Protein AF-A0A6I7QXC6-F1 (afdb_monomer_lite)

pLDDT: mean 72.58, std 15.34, range [34.06, 90.81]

Sequence (135 aa):
MEKVAKRYGVSGVALAKTCRELKVPLPGRGYWARHKVGKAAKRPPLPPMKDPPRIFRQGETEKKSNQTEPPEEPQRLRPEVFREANRLVEDEKLPEKRITVPAIMDSYHPITPRRWSFALARLNRPAPGAGTRPE

Foldseek 3Di:
DVVVCVVVVHDPVVVVVVCVLQQNDDDDPCQVVCVVVVNHDDRDDRDDDPDRDDDDDPPCPPPPPPPPDPPPPPPPPPVVVCPVVVVVVVVCPPPVNDDDDDPDDPDDDPPDPPVVVCVVVVVPDDDPDDDDDDD

Radius of gyration: 32.92 Å; chains: 1; bounding box: 76×42×76 Å

Secondary structure (DSSP, 8-state):
-HHHHHHTTS-HHHHHHHHHHTTPPPPPTTHHHHHHTT-PPPPPPPPP-SS---------------------------GGGGHHHHHHHHHHTSGGG-----SS-S---TTS-TTSTTTGGGTTPPPS--PPPP-

Structure (mmCIF, N/CA/C/O backbone):
data_AF-A0A6I7QXC6-F1
#
_entry.id   AF-A0A6I7QXC6-F1
#
loop_
_atom_site.group_PDB
_atom_site.id
_atom_site.type_symbol
_atom_site.label_atom_id
_atom_site.label_alt_id
_atom_site.label_comp_id
_atom_site.label_asym_id
_atom_site.label_entity_id
_atom_site.label_seq_id
_atom_site.pdbx_PDB_ins_code
_atom_site.Cartn_x
_atom_site.Cartn_y
_atom_site.Cartn_z
_atom_site.occupancy
_atom_site.B_iso_or_equiv
_atom_site.auth_seq_id
_atom_site.auth_comp_id
_atom_site.auth_asym_id
_atom_site.auth_atom_id
_atom_site.pdbx_PDB_model_num
ATOM 1 N N . MET A 1 1 ? -8.351 -4.606 13.289 1.00 76.62 1 MET A N 1
ATOM 2 C CA . MET A 1 1 ? -7.794 -3.819 12.171 1.00 76.62 1 MET A CA 1
ATOM 3 C C . MET A 1 1 ? -8.627 -3.925 10.899 1.00 76.62 1 MET A C 1
ATOM 5 O O . MET A 1 1 ? -8.506 -3.049 10.058 1.00 76.62 1 MET A O 1
ATOM 9 N N . GLU A 1 2 ? -9.556 -4.880 10.811 1.00 81.94 2 GLU A N 1
ATOM 10 C CA . GLU A 1 2 ? -10.417 -5.109 9.642 1.00 81.94 2 GLU A CA 1
ATOM 11 C C . GLU A 1 2 ? -11.123 -3.886 9.056 1.00 81.94 2 GLU A C 1
ATOM 13 O O . GLU A 1 2 ? -11.083 -3.664 7.852 1.00 81.94 2 GLU A O 1
ATOM 18 N N . LYS A 1 3 ? -11.748 -3.052 9.898 1.00 84.12 3 LYS A N 1
ATOM 19 C CA . LYS A 1 3 ? -12.522 -1.900 9.410 1.00 84.12 3 LYS A CA 1
ATOM 20 C C . LYS A 1 3 ? -11.652 -0.880 8.667 1.00 84.12 3 LYS A C 1
ATOM 22 O O . LYS A 1 3 ? -12.111 -0.278 7.704 1.00 84.12 3 LYS A O 1
ATOM 27 N N . VAL A 1 4 ? -10.417 -0.687 9.128 1.00 87.75 4 VAL A N 1
ATOM 28 C CA . VAL A 1 4 ? -9.458 0.244 8.519 1.00 87.75 4 VAL A CA 1
ATOM 29 C C . VAL A 1 4 ? -8.780 -0.411 7.324 1.00 87.75 4 VAL A C 1
ATOM 31 O O . VAL A 1 4 ? -8.677 0.212 6.278 1.00 87.75 4 VAL A O 1
ATOM 34 N N . ALA A 1 5 ? -8.417 -1.688 7.440 1.00 88.75 5 ALA A N 1
ATOM 35 C CA . ALA A 1 5 ? -7.784 -2.453 6.373 1.00 88.75 5 ALA A CA 1
ATOM 36 C C . ALA A 1 5 ? -8.626 -2.481 5.083 1.00 88.75 5 ALA A C 1
ATOM 38 O O . ALA A 1 5 ? -8.092 -2.231 4.005 1.00 88.75 5 ALA A O 1
ATOM 39 N N . LYS A 1 6 ? -9.958 -2.622 5.203 1.00 87.75 6 LYS A N 1
ATOM 40 C CA . LYS A 1 6 ? -10.897 -2.536 4.068 1.00 87.75 6 LYS A CA 1
ATOM 41 C C . LYS A 1 6 ? -10.807 -1.220 3.290 1.00 87.75 6 LYS A C 1
ATOM 43 O O . LYS A 1 6 ? -10.915 -1.244 2.073 1.00 87.75 6 LYS A O 1
ATOM 48 N N . ARG A 1 7 ? -10.588 -0.086 3.966 1.00 88.31 7 ARG A N 1
ATOM 49 C CA . ARG A 1 7 ? -10.456 1.226 3.301 1.00 88.31 7 ARG A CA 1
ATOM 50 C C . ARG A 1 7 ? -9.178 1.339 2.477 1.00 88.31 7 ARG A C 1
ATOM 52 O O . ARG A 1 7 ? -9.150 2.079 1.508 1.00 88.31 7 ARG A O 1
ATOM 59 N N . TYR A 1 8 ? -8.142 0.611 2.878 1.00 84.88 8 TYR A N 1
ATOM 60 C CA . TYR A 1 8 ? -6.844 0.600 2.213 1.00 84.88 8 TYR A CA 1
ATOM 61 C C . TYR A 1 8 ? -6.684 -0.575 1.235 1.00 84.88 8 TYR A C 1
ATOM 63 O O . TYR A 1 8 ? -5.613 -0.735 0.666 1.00 84.88 8 TYR A O 1
ATOM 71 N N . GLY A 1 9 ? -7.704 -1.426 1.054 1.00 86.75 9 GLY A N 1
ATOM 72 C CA . GLY A 1 9 ? -7.629 -2.585 0.152 1.00 86.75 9 GLY A CA 1
ATOM 73 C C . GLY A 1 9 ? -6.589 -3.647 0.550 1.00 86.75 9 GLY A C 1
ATOM 74 O O . GLY A 1 9 ? -6.229 -4.497 -0.270 1.00 86.75 9 GLY A O 1
ATOM 75 N N . VAL A 1 10 ? -6.111 -3.608 1.798 1.00 88.12 10 VAL A N 1
ATOM 76 C CA . VAL A 1 10 ? -5.103 -4.523 2.358 1.00 88.12 10 VAL A CA 1
ATOM 77 C C . VAL A 1 10 ? -5.721 -5.430 3.417 1.00 88.12 10 VAL A C 1
ATOM 79 O O . VAL A 1 10 ? -6.777 -5.134 3.976 1.00 88.12 10 VAL A O 1
ATOM 82 N N . SER A 1 11 ? -5.052 -6.538 3.735 1.00 89.56 11 SER A N 1
ATOM 83 C CA . SER A 1 11 ? -5.481 -7.409 4.831 1.00 89.56 11 SER A CA 1
ATOM 84 C C . SER A 1 11 ? -5.213 -6.766 6.198 1.00 89.56 11 SER A C 1
ATOM 86 O O . SER A 1 11 ? -4.277 -5.978 6.373 1.00 89.56 11 SER A O 1
ATOM 88 N N . GLY A 1 12 ? -6.012 -7.127 7.209 1.00 87.81 12 GLY A N 1
ATOM 89 C CA . GLY A 1 12 ? -5.824 -6.639 8.580 1.00 87.81 12 GLY A CA 1
ATOM 90 C C . GLY A 1 12 ? -4.446 -6.969 9.169 1.00 87.81 12 GLY A C 1
ATOM 91 O O . GLY A 1 12 ? -3.930 -6.197 9.979 1.00 87.81 12 GLY A O 1
ATOM 92 N N . VAL A 1 13 ? -3.841 -8.079 8.734 1.00 89.62 13 VAL A N 1
ATOM 93 C CA . VAL A 1 13 ? -2.494 -8.512 9.133 1.00 89.62 13 VAL A CA 1
ATOM 94 C C . VAL A 1 13 ? -1.414 -7.685 8.434 1.00 89.62 13 VAL A C 1
ATOM 96 O O . VAL A 1 13 ? -0.478 -7.245 9.101 1.00 89.62 13 VAL A O 1
ATOM 99 N N . ALA A 1 14 ? -1.560 -7.411 7.131 1.00 88.56 14 ALA A N 1
ATOM 100 C CA . ALA A 1 14 ? -0.630 -6.560 6.388 1.00 88.56 14 ALA A CA 1
ATOM 101 C C . ALA A 1 14 ? -0.588 -5.145 6.977 1.00 88.56 14 ALA A C 1
ATOM 103 O O . ALA A 1 14 ? 0.486 -4.644 7.299 1.00 88.56 14 ALA A O 1
ATOM 104 N N . LEU A 1 15 ? -1.758 -4.558 7.251 1.00 90.06 15 LEU A N 1
ATOM 105 C CA . LEU A 1 15 ? -1.842 -3.254 7.909 1.00 90.06 15 LEU A CA 1
ATOM 106 C C . LEU A 1 15 ? -1.176 -3.269 9.295 1.00 90.06 15 LEU A C 1
ATOM 108 O O . LEU A 1 15 ? -0.462 -2.336 9.653 1.00 90.06 15 LEU A O 1
ATOM 112 N N . ALA A 1 16 ? -1.377 -4.333 10.080 1.00 89.94 16 ALA A N 1
ATOM 113 C CA . ALA A 1 16 ? -0.753 -4.455 11.394 1.00 89.94 16 ALA A CA 1
ATOM 114 C C . ALA A 1 16 ? 0.779 -4.563 11.316 1.00 89.94 16 ALA A C 1
ATOM 116 O O . ALA A 1 16 ? 1.464 -4.010 12.175 1.00 89.94 16 ALA A O 1
ATOM 117 N N . LYS A 1 17 ? 1.314 -5.241 10.293 1.00 89.81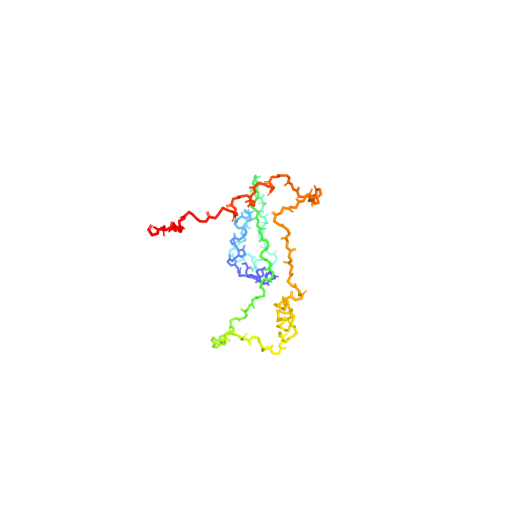 17 LYS A N 1
ATOM 118 C CA . LYS A 1 17 ? 2.757 -5.325 10.031 1.00 89.81 17 LYS A CA 1
ATOM 119 C C . LYS A 1 17 ? 3.335 -3.942 9.731 1.00 89.81 17 LYS A C 1
ATOM 121 O O . LYS A 1 17 ? 4.271 -3.529 10.408 1.00 89.81 17 LYS A O 1
ATOM 126 N N . THR A 1 18 ? 2.715 -3.203 8.812 1.00 88.69 18 THR A N 1
ATOM 127 C CA . THR A 1 18 ? 3.131 -1.838 8.459 1.00 88.69 18 THR A CA 1
ATOM 128 C C . THR A 1 18 ? 3.083 -0.897 9.663 1.00 88.69 18 THR A C 1
ATOM 130 O O . THR A 1 18 ? 4.021 -0.142 9.896 1.00 88.69 18 THR A O 1
ATOM 133 N N . CYS A 1 19 ? 2.034 -0.969 10.493 1.00 88.75 19 CYS A N 1
ATOM 134 C CA . CYS A 1 19 ? 1.966 -0.173 11.721 1.00 88.75 19 CYS A CA 1
ATOM 135 C C . CYS A 1 19 ? 3.118 -0.485 12.689 1.00 88.75 19 CYS A C 1
ATOM 137 O O . CYS A 1 19 ? 3.665 0.440 13.276 1.00 88.75 19 CYS A O 1
ATOM 139 N N . ARG A 1 20 ? 3.514 -1.756 12.852 1.00 88.25 20 ARG A N 1
ATOM 140 C CA . ARG A 1 20 ? 4.650 -2.125 13.721 1.00 88.25 20 ARG A CA 1
ATOM 141 C C . ARG A 1 20 ? 5.974 -1.581 13.195 1.00 88.25 20 ARG A C 1
ATOM 143 O O . ARG A 1 20 ? 6.764 -1.076 13.983 1.00 88.25 20 ARG A O 1
ATOM 150 N N . GLU A 1 21 ? 6.190 -1.658 11.886 1.00 86.38 21 GLU A N 1
ATOM 151 C CA . GLU A 1 21 ? 7.388 -1.135 11.221 1.00 86.38 21 GLU A CA 1
ATOM 152 C C . GLU A 1 21 ? 7.516 0.386 11.395 1.00 86.38 21 GLU A C 1
ATOM 154 O O . GLU A 1 21 ? 8.588 0.893 11.710 1.00 86.38 21 GLU A O 1
ATOM 159 N N . LEU A 1 22 ? 6.388 1.098 11.324 1.00 86.75 22 LEU A N 1
ATOM 160 C CA . LEU A 1 22 ? 6.289 2.539 11.583 1.00 86.75 22 LEU A CA 1
ATOM 161 C C . LEU A 1 22 ? 6.220 2.910 13.076 1.00 86.75 22 LEU A C 1
ATOM 163 O O . LEU A 1 22 ? 5.973 4.069 13.405 1.00 86.75 22 LEU A O 1
ATOM 167 N N . LYS A 1 23 ? 6.372 1.942 13.991 1.00 86.19 23 LYS A N 1
ATOM 168 C CA . LYS A 1 23 ? 6.206 2.122 15.448 1.00 86.19 23 LYS A CA 1
ATOM 169 C C . LYS A 1 23 ? 4.862 2.753 15.856 1.00 86.19 23 LYS A C 1
ATOM 171 O O . LYS A 1 23 ? 4.746 3.376 16.909 1.00 86.19 23 LYS A O 1
ATOM 176 N N . VAL A 1 24 ? 3.817 2.553 15.056 1.00 87.88 24 VAL A N 1
ATOM 177 C CA . VAL A 1 24 ? 2.453 3.000 15.346 1.00 87.88 24 VAL A CA 1
ATOM 178 C C . VAL A 1 24 ? 1.790 2.023 16.325 1.00 87.88 24 VAL A C 1
ATOM 180 O O . VAL A 1 24 ? 1.684 0.828 16.023 1.00 87.88 24 VAL A O 1
ATOM 183 N N . PRO A 1 25 ? 1.295 2.495 17.484 1.00 88.31 25 PRO A N 1
ATOM 184 C CA . PRO A 1 25 ? 0.656 1.635 18.468 1.00 88.31 25 PRO A CA 1
ATOM 185 C C . PRO A 1 25 ? -0.629 1.015 17.912 1.00 88.31 25 PRO A C 1
ATOM 187 O O . PRO A 1 25 ? -1.533 1.696 17.421 1.00 88.31 25 PRO A O 1
ATOM 190 N N . LEU A 1 26 ? -0.718 -0.311 18.010 1.00 88.19 26 LEU A N 1
ATOM 191 C CA . LEU A 1 26 ? -1.870 -1.063 17.534 1.00 88.19 26 LEU A CA 1
ATOM 192 C C . LEU A 1 26 ? -3.025 -0.981 18.541 1.00 88.19 26 LEU A C 1
ATOM 194 O O . LEU A 1 26 ? -2.817 -1.184 19.739 1.00 88.19 26 LEU A O 1
ATOM 198 N N . PRO A 1 27 ? -4.268 -0.765 18.082 1.00 85.62 27 PRO A N 1
ATOM 199 C CA . PRO A 1 27 ? -5.420 -0.854 18.961 1.00 85.62 27 PRO A CA 1
ATOM 200 C C . PRO A 1 27 ? -5.615 -2.302 19.436 1.00 85.62 27 PRO A C 1
ATOM 202 O O . PRO A 1 27 ? -5.590 -3.237 18.631 1.00 85.62 27 PRO A O 1
ATOM 205 N N . GLY A 1 28 ? -5.864 -2.489 20.735 1.00 83.06 28 GLY A N 1
ATOM 206 C CA . GLY A 1 28 ? -6.155 -3.807 21.307 1.00 83.06 28 GLY A CA 1
ATOM 207 C C . GLY A 1 28 ? -7.410 -4.467 20.715 1.00 83.06 28 GLY A C 1
ATOM 208 O O . GLY A 1 28 ? -8.243 -3.821 20.062 1.00 83.06 28 GLY A O 1
ATOM 209 N N . ARG A 1 29 ? -7.588 -5.772 20.972 1.00 81.81 29 ARG A N 1
ATOM 210 C CA . ARG A 1 29 ? -8.822 -6.490 20.602 1.00 81.81 29 ARG A CA 1
ATOM 211 C C . ARG A 1 29 ? -10.048 -5.764 21.180 1.00 81.81 29 ARG A C 1
ATOM 213 O O . ARG A 1 29 ? -9.998 -5.171 22.255 1.00 81.81 29 ARG A O 1
ATOM 220 N N . GLY A 1 30 ? -11.133 -5.717 20.409 1.00 85.44 30 GLY A N 1
ATOM 221 C CA . GLY A 1 30 ? -12.366 -5.028 20.812 1.00 85.44 30 GLY A CA 1
ATOM 222 C C . GLY A 1 30 ? -12.310 -3.492 20.806 1.00 85.44 30 GLY A C 1
ATOM 223 O O . GLY A 1 30 ? -13.333 -2.864 21.066 1.00 85.44 30 GLY A O 1
ATOM 224 N N . TYR A 1 31 ? -11.182 -2.850 20.462 1.00 87.25 31 TYR A N 1
ATOM 225 C CA . TYR A 1 31 ? -11.110 -1.384 20.326 1.00 87.25 31 TYR A CA 1
ATOM 226 C C . TYR A 1 31 ? -12.204 -0.833 19.404 1.00 87.25 31 TYR A C 1
ATOM 228 O O . TYR A 1 31 ? -12.889 0.117 19.757 1.00 87.25 31 TYR A O 1
ATOM 236 N N . TRP A 1 32 ? -12.429 -1.475 18.256 1.00 85.81 32 TRP A N 1
ATOM 237 C CA . TRP A 1 32 ? -13.452 -1.048 17.298 1.00 85.81 32 TRP A CA 1
ATOM 238 C C . TRP A 1 32 ? -14.882 -1.248 17.802 1.00 85.81 32 TRP A C 1
ATOM 240 O O . TRP A 1 32 ? -15.757 -0.475 17.424 1.00 85.81 32 TRP A O 1
ATOM 250 N N . ALA A 1 33 ? -15.124 -2.243 18.658 1.00 87.69 33 ALA A N 1
ATOM 251 C CA . ALA A 1 33 ? -16.419 -2.418 19.312 1.00 87.69 33 ALA A CA 1
ATOM 252 C C . ALA A 1 33 ? -16.661 -1.282 20.316 1.00 87.69 33 ALA A C 1
ATOM 254 O O . ALA A 1 33 ? -17.679 -0.604 20.242 1.00 87.69 33 ALA A O 1
ATOM 255 N N . ARG A 1 34 ? -15.661 -0.984 21.156 1.00 87.19 34 ARG A N 1
ATOM 256 C CA . ARG A 1 34 ? -15.686 0.145 22.099 1.00 87.19 34 ARG A CA 1
ATOM 257 C C . ARG A 1 34 ? -15.817 1.502 21.404 1.00 87.19 34 ARG A C 1
ATOM 259 O O . ARG A 1 34 ? -16.550 2.361 21.873 1.00 87.19 34 ARG A O 1
ATOM 266 N N . HIS A 1 35 ? -15.165 1.675 20.256 1.00 86.25 35 HIS A N 1
ATOM 267 C CA . HIS A 1 35 ? -15.262 2.889 19.448 1.00 86.25 35 HIS A CA 1
ATOM 268 C C . HIS A 1 35 ? -16.657 3.090 18.844 1.00 86.25 35 HIS A C 1
ATOM 270 O O . HIS A 1 35 ? -17.090 4.229 18.703 1.00 86.25 35 HIS A O 1
ATOM 276 N N . LYS A 1 36 ? -17.376 2.019 18.482 1.00 85.44 36 LYS A N 1
ATOM 277 C CA . LYS A 1 36 ? -18.760 2.136 17.986 1.00 85.44 36 LYS A CA 1
ATOM 278 C C . LYS A 1 36 ? -19.717 2.649 19.063 1.00 85.44 36 LYS A C 1
ATOM 280 O O . LYS A 1 36 ? -20.625 3.395 18.738 1.00 85.44 36 LYS A O 1
ATOM 285 N N . VAL A 1 37 ? -19.488 2.271 20.319 1.00 90.81 37 VAL A N 1
ATOM 286 C CA . VAL A 1 37 ? -20.325 2.654 21.471 1.00 90.81 37 VAL A CA 1
ATOM 287 C C . VAL A 1 37 ? -19.812 3.904 22.203 1.00 90.81 37 VAL A C 1
ATOM 289 O O . VAL A 1 37 ? -20.184 4.140 23.346 1.00 90.81 37 VAL A O 1
ATOM 292 N N . GLY A 1 38 ? -18.897 4.671 21.596 1.00 86.50 38 GLY A N 1
ATOM 293 C CA . GLY A 1 38 ? -18.350 5.908 22.175 1.00 86.50 38 GLY A CA 1
ATOM 294 C C . GLY A 1 38 ? -17.360 5.728 23.337 1.00 86.50 38 GLY A C 1
ATOM 295 O O . GLY A 1 38 ? -16.814 6.706 23.828 1.00 86.50 38 GLY A O 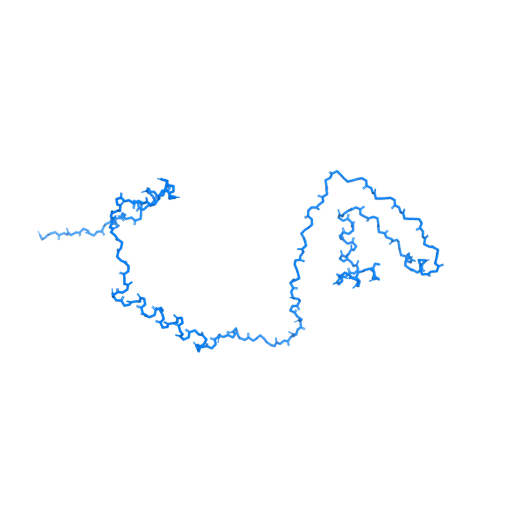1
ATOM 296 N N . LYS A 1 39 ? -17.051 4.494 23.752 1.00 83.50 39 LYS A N 1
ATOM 297 C CA . LYS A 1 39 ? -16.149 4.175 24.880 1.00 83.50 39 LYS A CA 1
ATOM 298 C C . LYS A 1 39 ? -14.714 3.867 24.433 1.00 83.50 39 LYS A C 1
ATOM 300 O O . LYS A 1 39 ? -14.059 2.977 24.983 1.00 83.50 39 LYS A O 1
ATOM 305 N N . ALA A 1 40 ? -14.232 4.517 23.374 1.00 78.94 40 ALA A N 1
ATOM 306 C CA . ALA A 1 40 ? -12.885 4.264 22.867 1.00 78.94 40 ALA A CA 1
ATOM 307 C C . ALA A 1 40 ? -11.827 4.629 23.923 1.00 78.94 40 ALA A C 1
ATOM 309 O O . ALA A 1 40 ? -11.867 5.709 24.504 1.00 78.94 40 ALA A O 1
ATOM 310 N N . ALA A 1 41 ? -10.857 3.737 24.145 1.00 77.38 41 ALA A N 1
ATOM 311 C CA . ALA A 1 41 ? -9.715 4.031 25.006 1.00 77.38 41 ALA A CA 1
ATOM 312 C C . ALA A 1 41 ? -8.887 5.200 24.440 1.00 77.38 41 ALA A C 1
ATOM 314 O O . ALA A 1 41 ? -8.815 5.378 23.217 1.00 77.38 41 ALA A O 1
ATOM 315 N N . LYS A 1 42 ? -8.243 5.967 25.332 1.00 81.75 42 LYS A N 1
ATOM 316 C CA . LYS A 1 42 ? -7.368 7.090 24.970 1.00 81.75 42 LYS A CA 1
ATOM 317 C C . LYS A 1 42 ? -6.294 6.618 23.986 1.00 81.75 42 LYS A C 1
ATOM 319 O O . LYS A 1 42 ? -5.689 5.564 24.178 1.00 81.75 42 LYS A O 1
ATOM 324 N N . ARG A 1 43 ? -6.090 7.387 22.913 1.00 82.94 43 ARG A N 1
ATOM 325 C CA . ARG A 1 43 ? -5.087 7.077 21.887 1.00 82.94 43 ARG A CA 1
ATOM 326 C C . ARG A 1 43 ? -3.693 7.268 22.501 1.00 82.94 43 ARG A C 1
ATOM 328 O O . ARG A 1 43 ? -3.410 8.383 22.941 1.00 82.94 43 ARG A O 1
ATOM 335 N N . PRO A 1 44 ? -2.852 6.221 22.576 1.00 82.19 44 PRO A N 1
ATOM 336 C CA . PRO A 1 44 ? -1.482 6.384 23.042 1.00 82.19 44 PRO A CA 1
ATOM 337 C C . PRO A 1 44 ? -0.706 7.290 22.072 1.00 82.19 44 PRO A C 1
ATOM 339 O O . PRO A 1 44 ? -0.950 7.220 20.861 1.00 82.19 44 PRO A O 1
ATOM 342 N N . PRO A 1 45 ? 0.195 8.149 22.580 1.00 84.94 45 PRO A N 1
ATOM 343 C CA . PRO A 1 45 ? 1.031 8.987 21.733 1.00 84.94 45 PRO A CA 1
ATOM 344 C C . PRO A 1 45 ? 1.974 8.125 20.888 1.00 84.94 45 PRO A C 1
ATOM 346 O O . PRO A 1 45 ? 2.345 7.015 21.277 1.00 84.94 45 PRO A O 1
ATOM 349 N N . LEU A 1 46 ? 2.351 8.642 19.719 1.00 85.38 46 LEU A N 1
ATOM 350 C CA . LEU A 1 46 ? 3.309 7.973 18.848 1.00 85.38 46 LEU A CA 1
ATOM 351 C C . LEU A 1 46 ? 4.710 8.063 19.485 1.00 85.38 46 LEU A C 1
ATOM 353 O O . LEU A 1 46 ? 5.124 9.167 19.847 1.00 85.38 46 LEU A O 1
ATOM 357 N N . PRO A 1 47 ? 5.438 6.946 19.651 1.00 82.31 47 PRO A N 1
ATOM 358 C CA . PRO A 1 47 ? 6.794 6.987 20.180 1.00 82.31 47 PRO A CA 1
ATOM 359 C C . PRO A 1 47 ? 7.732 7.737 19.218 1.00 82.31 47 PRO A C 1
ATOM 361 O O . PRO A 1 47 ? 7.578 7.619 17.998 1.00 82.31 47 PRO A O 1
ATOM 364 N N . PRO A 1 48 ? 8.725 8.482 19.735 1.00 81.88 48 PRO A N 1
ATOM 365 C CA . PRO A 1 48 ? 9.701 9.161 18.895 1.00 81.88 48 PRO A CA 1
ATOM 366 C C . PRO A 1 48 ? 10.530 8.141 18.104 1.00 81.88 48 PRO A C 1
ATOM 368 O O . PRO A 1 48 ? 10.979 7.119 18.634 1.00 81.88 48 PRO A O 1
ATOM 371 N N . MET A 1 49 ? 10.741 8.419 16.819 1.00 79.56 49 MET A N 1
ATOM 372 C CA . MET A 1 49 ? 11.5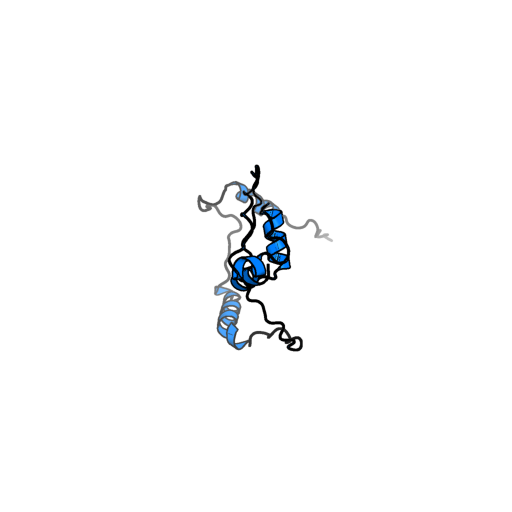03 7.567 15.910 1.00 79.56 49 MET A CA 1
ATOM 373 C C . MET A 1 49 ? 12.665 8.364 15.322 1.00 79.56 49 MET A C 1
ATOM 375 O O . MET A 1 49 ? 12.449 9.425 14.749 1.00 79.56 49 MET A O 1
ATOM 379 N N . LYS A 1 50 ? 13.891 7.857 15.507 1.00 75.69 50 LYS A N 1
ATOM 380 C CA . LYS A 1 50 ? 15.130 8.510 15.057 1.00 75.69 50 LYS A CA 1
ATOM 381 C C . LYS A 1 50 ? 15.341 8.360 13.546 1.00 75.69 50 LYS A C 1
ATOM 383 O O . LYS A 1 50 ? 15.634 9.342 12.882 1.00 75.69 50 LYS A O 1
ATOM 388 N N . ASP A 1 51 ? 15.074 7.162 13.024 1.00 80.75 51 ASP A N 1
ATOM 389 C CA . ASP A 1 51 ? 15.264 6.811 11.614 1.00 80.75 51 ASP A CA 1
ATOM 390 C C . ASP A 1 51 ? 13.969 6.202 11.054 1.00 80.75 51 ASP A C 1
ATOM 392 O O . ASP A 1 51 ? 13.670 5.049 11.373 1.00 80.75 51 ASP A O 1
ATOM 396 N N . PRO A 1 52 ? 13.146 6.945 10.289 1.00 77.25 52 PRO A N 1
ATOM 397 C CA . PRO A 1 52 ? 11.920 6.407 9.703 1.00 77.25 52 PRO A CA 1
ATOM 398 C C . PRO A 1 52 ? 12.242 5.404 8.579 1.00 77.25 52 PRO A C 1
ATOM 400 O O . PRO A 1 52 ? 13.141 5.656 7.772 1.00 77.25 52 PRO A O 1
ATOM 403 N N . PRO A 1 53 ? 11.509 4.280 8.462 1.00 77.50 53 PRO A N 1
ATOM 404 C CA . PRO A 1 53 ? 11.758 3.317 7.405 1.00 77.50 53 PRO A CA 1
ATOM 405 C C . PRO A 1 53 ? 11.231 3.881 6.081 1.00 77.50 53 PRO A C 1
ATOM 407 O O . PRO A 1 53 ? 10.137 4.450 6.013 1.00 77.50 53 PRO A O 1
ATOM 410 N N . ARG A 1 54 ? 12.002 3.718 5.003 1.00 77.00 54 ARG A N 1
ATOM 411 C CA . ARG A 1 54 ? 11.583 4.143 3.664 1.00 77.00 54 ARG A CA 1
ATOM 412 C C . ARG A 1 54 ? 10.671 3.078 3.062 1.00 77.00 54 ARG A C 1
ATOM 414 O O . ARG A 1 54 ? 11.136 2.121 2.454 1.00 77.00 54 ARG A O 1
ATOM 421 N N . ILE A 1 55 ? 9.366 3.244 3.256 1.00 72.38 55 ILE A N 1
ATOM 422 C CA . ILE A 1 55 ? 8.364 2.334 2.697 1.00 72.38 55 ILE A CA 1
ATOM 423 C C . ILE A 1 55 ? 8.028 2.791 1.279 1.00 72.38 55 ILE A C 1
ATOM 425 O O . ILE A 1 55 ? 7.534 3.898 1.067 1.00 72.38 55 ILE A O 1
ATOM 429 N N . PHE A 1 56 ? 8.291 1.932 0.300 1.00 71.06 56 PHE A N 1
ATOM 430 C CA . PHE A 1 56 ? 7.873 2.172 -1.073 1.00 71.06 56 PHE A CA 1
ATOM 431 C C . PHE A 1 56 ? 6.382 1.865 -1.202 1.00 71.06 56 PHE A C 1
ATOM 433 O O . PHE A 1 56 ? 5.924 0.788 -0.815 1.00 71.06 56 PHE A O 1
ATOM 440 N N . ARG A 1 57 ? 5.617 2.810 -1.759 1.00 68.38 57 ARG A N 1
ATOM 441 C CA . ARG A 1 57 ? 4.260 2.530 -2.229 1.00 68.38 57 ARG A CA 1
ATOM 442 C C . ARG A 1 57 ? 4.407 1.459 -3.302 1.00 68.38 57 ARG A C 1
ATOM 444 O O . ARG A 1 57 ? 4.942 1.750 -4.370 1.00 68.38 57 ARG A O 1
ATOM 451 N N . GLN A 1 58 ? 3.981 0.230 -3.016 1.00 63.34 58 GLN A N 1
ATOM 452 C CA . GLN A 1 58 ? 3.746 -0.716 -4.097 1.00 63.34 58 GLN A CA 1
ATOM 453 C C . GLN A 1 58 ? 2.716 -0.032 -4.991 1.00 63.34 58 GLN A C 1
ATOM 455 O O . GLN A 1 58 ? 1.632 0.322 -4.518 1.00 63.34 58 GLN A O 1
ATOM 460 N N . GLY A 1 59 ? 3.120 0.282 -6.226 1.00 57.56 59 GLY A N 1
ATOM 461 C CA . GLY A 1 59 ? 2.198 0.781 -7.235 1.00 57.56 59 GLY A CA 1
ATOM 462 C C . GLY A 1 59 ? 1.006 -0.160 -7.309 1.00 57.56 59 GLY A C 1
ATOM 463 O O . GLY A 1 59 ? 1.094 -1.309 -6.871 1.00 57.56 59 GLY A O 1
ATOM 464 N N . GLU A 1 60 ? -0.114 0.335 -7.816 1.00 57.59 60 GLU A N 1
ATOM 465 C CA . GLU A 1 60 ? -1.259 -0.505 -8.140 1.00 57.59 60 GLU A CA 1
ATOM 466 C C . GLU A 1 60 ? -0.805 -1.481 -9.230 1.00 57.59 60 GLU A C 1
ATOM 468 O O . GLU A 1 60 ? -0.977 -1.248 -10.418 1.00 57.59 60 GLU A O 1
ATOM 473 N N . THR A 1 61 ? -0.128 -2.559 -8.836 1.00 52.66 61 THR A N 1
ATOM 474 C CA . THR A 1 61 ? -0.016 -3.729 -9.674 1.00 52.66 61 THR A CA 1
ATOM 475 C C . THR A 1 61 ? -1.434 -4.233 -9.721 1.00 52.66 61 THR A C 1
ATOM 477 O O . THR A 1 61 ? -1.985 -4.683 -8.711 1.00 52.66 61 THR A O 1
ATOM 480 N N . GLU A 1 62 ? -2.064 -4.023 -10.875 1.00 57.38 62 GLU A N 1
ATOM 481 C CA . GLU A 1 62 ? -3.319 -4.653 -11.224 1.00 57.38 62 GLU A CA 1
ATOM 482 C C . GLU A 1 62 ? -3.230 -6.078 -10.706 1.00 57.38 62 GLU A C 1
ATOM 484 O O . GLU A 1 62 ? -2.363 -6.864 -11.108 1.00 57.38 62 GLU A O 1
ATOM 489 N N . LYS A 1 63 ? -4.048 -6.368 -9.693 1.00 52.25 63 LYS A N 1
ATOM 490 C CA . LYS A 1 63 ? -4.210 -7.727 -9.222 1.00 52.25 63 LYS A CA 1
ATOM 491 C C . LYS A 1 63 ? -4.769 -8.432 -10.441 1.00 52.25 63 LYS A C 1
ATOM 493 O O . LYS A 1 63 ? -5.967 -8.322 -10.683 1.00 52.25 63 LYS A O 1
ATOM 498 N N . LYS A 1 64 ? -3.904 -9.096 -11.218 1.00 48.56 64 LYS A N 1
ATOM 499 C CA . LYS A 1 64 ? -4.319 -10.171 -12.106 1.00 48.56 64 LYS A CA 1
ATOM 500 C C . LYS A 1 64 ? -5.149 -11.051 -11.197 1.00 48.56 64 LYS A C 1
ATOM 502 O O . LYS A 1 64 ? -4.626 -11.663 -10.265 1.00 48.56 64 LYS A O 1
ATOM 507 N N . SER A 1 65 ? -6.464 -10.929 -11.335 1.00 48.22 65 SER A N 1
ATOM 508 C CA . SER A 1 65 ? -7.405 -11.787 -10.654 1.00 48.22 65 SER A CA 1
ATOM 509 C C . SER A 1 65 ? -6.892 -13.196 -10.882 1.00 48.22 65 SER A C 1
ATOM 511 O O . SER A 1 65 ? -6.548 -13.527 -12.016 1.00 48.22 65 SER A O 1
ATOM 513 N N . ASN A 1 66 ? -6.804 -13.996 -9.821 1.00 51.22 66 ASN A N 1
ATOM 514 C CA . ASN A 1 66 ? -6.676 -15.441 -9.948 1.00 51.22 66 ASN A CA 1
ATOM 515 C C . ASN A 1 66 ? -7.964 -15.954 -10.611 1.00 51.22 66 ASN A C 1
ATOM 517 O O . ASN A 1 66 ? -8.821 -16.541 -9.961 1.00 51.22 66 ASN A O 1
ATOM 521 N N . GLN A 1 67 ? -8.146 -15.643 -11.887 1.00 54.53 67 GLN A N 1
ATOM 522 C CA . GLN A 1 67 ? -8.866 -16.494 -12.793 1.00 54.53 67 GLN A CA 1
ATOM 523 C C . GLN A 1 67 ? -7.855 -17.587 -13.100 1.00 54.53 67 GLN A C 1
ATOM 525 O O . GLN A 1 67 ? -6.781 -17.336 -13.649 1.00 54.53 67 GLN A O 1
ATOM 530 N N . THR A 1 68 ? -8.146 -18.785 -12.610 1.00 53.22 68 THR A N 1
ATOM 531 C CA . THR A 1 68 ? -7.535 -20.005 -13.122 1.00 53.22 68 THR A CA 1
ATOM 532 C C . THR A 1 68 ? -8.081 -20.198 -14.529 1.00 53.22 68 THR A C 1
ATOM 534 O O . THR A 1 68 ? -8.947 -21.033 -14.752 1.00 53.22 68 THR A O 1
ATOM 537 N N . GLU A 1 69 ? -7.610 -19.380 -15.463 1.00 59.44 69 GLU A N 1
ATOM 538 C CA . GLU A 1 69 ? -7.636 -19.761 -16.862 1.00 59.44 69 GLU A CA 1
ATOM 539 C C . GLU A 1 69 ? -6.486 -20.765 -17.045 1.00 59.44 69 GLU A C 1
ATOM 541 O O . GLU A 1 69 ? -5.384 -20.528 -16.522 1.00 59.44 69 GLU A O 1
ATOM 546 N N . PRO A 1 70 ? -6.725 -21.921 -17.695 1.00 59.53 70 PRO A N 1
ATOM 547 C CA . PRO A 1 70 ? -5.664 -22.842 -18.098 1.00 59.53 70 PRO A CA 1
ATOM 548 C C . PRO A 1 70 ? -4.529 -22.052 -18.757 1.00 59.53 70 PRO A C 1
ATOM 550 O O . PRO A 1 70 ? -4.842 -21.043 -19.384 1.00 59.53 70 PRO A O 1
ATOM 553 N N . PRO A 1 71 ? -3.246 -22.453 -18.630 1.00 61.12 71 PRO A N 1
ATOM 554 C CA . PRO A 1 71 ? -2.133 -21.687 -19.180 1.00 61.12 71 PRO A CA 1
ATOM 555 C C . PRO A 1 71 ? -2.405 -21.335 -20.643 1.00 61.12 71 PRO A C 1
ATOM 557 O O . PRO A 1 71 ? -2.268 -22.190 -21.517 1.00 61.12 71 PRO A O 1
ATOM 560 N N . GLU A 1 72 ? -2.846 -20.101 -20.901 1.00 60.47 72 GLU A N 1
ATOM 561 C CA . GLU A 1 72 ? -2.978 -19.609 -22.258 1.00 60.47 72 GLU A CA 1
ATOM 562 C C . GLU A 1 72 ? -1.557 -19.597 -22.790 1.00 60.47 72 GLU A C 1
ATOM 564 O O . GLU A 1 72 ? -0.699 -18.841 -22.319 1.00 60.47 72 GLU A O 1
ATOM 569 N N . GLU A 1 73 ? -1.295 -20.523 -23.710 1.00 62.50 73 GLU A N 1
ATOM 570 C CA . GLU A 1 73 ? -0.084 -20.558 -24.506 1.00 62.50 73 GLU A CA 1
ATOM 571 C C . GLU A 1 73 ? 0.204 -19.115 -24.928 1.00 62.50 73 GLU A C 1
ATOM 573 O O . GLU A 1 73 ? -0.721 -18.461 -25.424 1.00 62.50 73 GLU A O 1
ATOM 578 N N . PRO A 1 74 ? 1.404 -18.569 -24.630 1.00 59.88 74 PRO A N 1
ATOM 579 C CA . PRO A 1 74 ? 1.661 -17.142 -24.746 1.00 59.88 74 PRO A CA 1
ATOM 580 C C . PRO A 1 74 ? 1.181 -16.712 -26.115 1.00 59.88 74 PRO A C 1
ATOM 582 O O . PRO A 1 74 ? 1.718 -17.205 -27.109 1.00 59.88 74 PRO A O 1
ATOM 585 N N . GLN A 1 75 ? 0.125 -15.886 -26.144 1.00 59.09 75 GLN A N 1
ATOM 586 C CA . GLN A 1 75 ? -0.521 -15.491 -27.384 1.00 59.09 75 GLN A CA 1
ATOM 587 C C . GLN A 1 75 ? 0.590 -14.934 -28.262 1.00 59.09 75 GLN A C 1
ATOM 589 O O . GLN A 1 75 ? 1.094 -13.834 -28.018 1.00 59.09 75 GLN A O 1
ATOM 594 N N . ARG A 1 76 ? 1.040 -15.726 -29.243 1.00 56.50 76 ARG A N 1
ATOM 595 C CA . ARG A 1 76 ? 1.912 -15.236 -30.296 1.00 56.50 76 ARG A CA 1
ATOM 596 C C . ARG A 1 76 ? 1.052 -14.190 -30.970 1.00 56.50 76 ARG A C 1
ATOM 598 O O . ARG A 1 76 ? 0.134 -14.538 -31.710 1.00 56.50 76 ARG A O 1
ATOM 605 N N . LEU A 1 77 ? 1.269 -12.934 -30.588 1.00 62.25 77 LEU A N 1
ATOM 606 C CA . LEU A 1 77 ? 0.626 -11.768 -31.166 1.00 62.25 77 LEU A CA 1
ATOM 607 C C . LEU A 1 77 ? 0.532 -12.023 -32.667 1.00 62.25 77 LEU A C 1
ATOM 609 O O . LEU A 1 77 ? 1.540 -12.371 -33.290 1.00 62.25 77 LEU A O 1
ATOM 613 N N . ARG A 1 78 ? -0.695 -11.990 -33.205 1.00 65.06 78 ARG A N 1
ATOM 614 C CA . ARG A 1 78 ? -0.952 -12.430 -34.580 1.00 65.06 78 ARG A CA 1
ATOM 615 C C . ARG A 1 78 ? 0.071 -11.751 -35.500 1.00 65.06 78 ARG A C 1
ATOM 617 O O . ARG A 1 78 ? 0.238 -10.538 -35.364 1.00 65.06 78 ARG A O 1
ATOM 624 N N . PRO A 1 79 ? 0.729 -12.475 -36.425 1.00 63.41 79 PRO A N 1
ATOM 625 C CA . PRO A 1 79 ? 1.774 -11.907 -37.288 1.00 63.41 79 PRO A CA 1
ATOM 626 C C . PRO A 1 79 ? 1.331 -10.623 -38.008 1.00 63.41 79 PRO A C 1
ATOM 628 O O . PRO A 1 79 ? 2.125 -9.715 -38.224 1.00 63.41 79 PRO A O 1
ATOM 631 N N . GLU A 1 80 ? 0.030 -10.537 -38.287 1.00 69.69 80 GLU A N 1
ATOM 632 C CA . GLU A 1 80 ? -0.753 -9.360 -38.670 1.00 69.69 80 GLU A CA 1
ATOM 633 C C . GLU A 1 80 ? -0.341 -8.044 -38.000 1.00 69.69 80 GLU A C 1
ATOM 635 O O . GLU A 1 80 ? -0.124 -7.046 -38.681 1.00 69.69 80 GLU A O 1
ATOM 640 N N . VAL A 1 81 ? -0.206 -8.050 -36.673 1.00 75.19 81 VAL A N 1
ATOM 641 C CA . VAL A 1 81 ? 0.079 -6.858 -35.861 1.00 75.19 81 VAL A CA 1
ATOM 642 C C . VAL A 1 81 ? 1.465 -6.294 -36.173 1.00 75.19 81 VAL A C 1
ATOM 644 O O . VAL A 1 81 ? 1.684 -5.092 -36.079 1.00 75.19 81 VAL A O 1
ATOM 647 N N . PHE A 1 82 ? 2.391 -7.152 -36.598 1.00 73.56 82 PHE A N 1
ATOM 648 C CA . PHE A 1 82 ? 3.769 -6.781 -36.902 1.00 73.56 82 PHE A CA 1
ATOM 649 C C . PHE A 1 82 ? 4.065 -6.743 -38.395 1.00 73.56 82 PHE A C 1
ATOM 651 O O . PHE A 1 82 ? 5.227 -6.624 -38.765 1.00 73.56 82 PHE A O 1
ATOM 658 N N . ARG A 1 83 ? 3.055 -6.830 -39.269 1.00 79.06 83 ARG A N 1
ATOM 659 C CA . ARG A 1 83 ? 3.259 -6.822 -40.727 1.00 79.06 83 ARG A CA 1
ATOM 660 C C . ARG A 1 83 ? 4.111 -5.646 -41.189 1.00 79.06 83 ARG A C 1
ATOM 662 O O . ARG A 1 83 ? 5.052 -5.835 -41.952 1.00 79.06 83 ARG A O 1
ATOM 669 N N . GLU A 1 84 ? 3.797 -4.452 -40.701 1.00 84.88 84 GLU A N 1
ATOM 670 C CA . GLU A 1 84 ? 4.519 -3.235 -41.064 1.00 84.88 84 GLU A CA 1
ATOM 671 C C . GLU A 1 84 ? 5.940 -3.224 -40.488 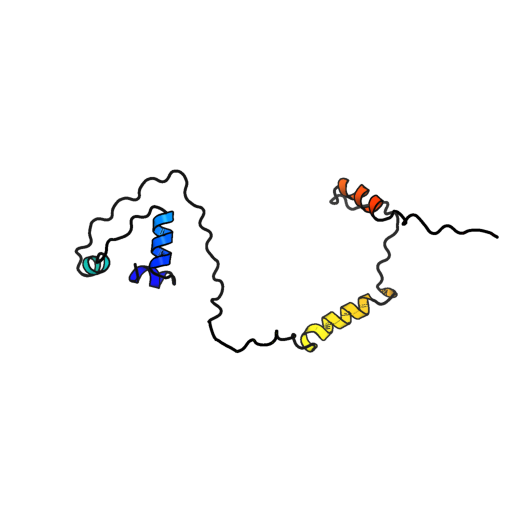1.00 84.88 84 GLU A C 1
ATOM 673 O O . GLU A 1 84 ? 6.896 -2.995 -41.223 1.00 84.88 84 GLU A O 1
ATOM 678 N N . ALA A 1 85 ? 6.099 -3.579 -39.211 1.00 84.44 85 ALA A N 1
ATOM 679 C CA . ALA A 1 85 ? 7.411 -3.677 -38.573 1.00 84.44 85 ALA A CA 1
ATOM 680 C C . ALA A 1 85 ? 8.319 -4.712 -39.262 1.00 84.44 85 ALA A C 1
ATOM 682 O O . ALA A 1 85 ? 9.475 -4.427 -39.555 1.00 84.44 85 ALA A O 1
ATOM 683 N N . ASN A 1 86 ? 7.784 -5.891 -39.584 1.00 87.44 86 ASN A N 1
ATOM 684 C CA . ASN A 1 86 ? 8.512 -6.946 -40.282 1.00 87.44 86 ASN A CA 1
ATOM 685 C C . ASN A 1 86 ? 8.930 -6.501 -41.687 1.00 87.44 86 ASN A C 1
ATOM 687 O O . ASN A 1 86 ? 10.048 -6.781 -42.103 1.00 87.44 86 ASN A O 1
ATOM 691 N N . ARG A 1 87 ? 8.070 -5.764 -42.402 1.00 87.06 87 ARG A N 1
ATOM 692 C CA . ARG A 1 87 ? 8.415 -5.187 -43.707 1.00 87.06 87 ARG A CA 1
ATOM 693 C C . ARG A 1 87 ? 9.583 -4.205 -43.602 1.00 87.06 87 ARG A C 1
ATOM 695 O O . ARG A 1 87 ? 10.506 -4.294 -44.399 1.00 87.06 87 ARG A O 1
ATOM 702 N N . LEU A 1 88 ? 9.570 -3.315 -42.609 1.00 86.31 88 LEU A N 1
ATOM 703 C CA . LEU A 1 88 ? 10.664 -2.363 -42.390 1.00 86.31 88 LEU A CA 1
ATOM 704 C C . LEU A 1 88 ? 11.990 -3.077 -42.094 1.00 86.31 88 LEU A C 1
ATOM 706 O O . LEU A 1 88 ? 13.019 -2.685 -42.636 1.00 86.31 88 LEU A O 1
ATOM 710 N N . VAL A 1 89 ? 11.955 -4.160 -41.310 1.00 87.44 89 VAL A N 1
ATOM 711 C CA . VAL A 1 89 ? 13.135 -4.999 -41.037 1.00 87.44 89 VAL A CA 1
ATOM 712 C C . VAL A 1 89 ? 13.662 -5.668 -42.309 1.00 87.44 89 VAL A C 1
ATOM 714 O O . VAL A 1 89 ? 14.874 -5.719 -42.506 1.00 87.44 89 VAL A O 1
ATOM 717 N N . GLU A 1 90 ? 12.793 -6.183 -43.184 1.00 87.94 90 GLU A N 1
ATOM 718 C CA . GLU A 1 90 ? 13.235 -6.738 -44.473 1.00 87.94 90 GLU A CA 1
ATOM 719 C C . GLU A 1 90 ? 13.825 -5.658 -45.385 1.00 87.94 90 GLU A C 1
ATOM 721 O O . GLU A 1 90 ? 14.858 -5.883 -46.017 1.00 87.94 90 GLU A O 1
ATOM 726 N N . ASP A 1 91 ? 13.235 -4.463 -45.399 1.00 89.00 91 ASP A N 1
ATOM 727 C CA . ASP A 1 91 ? 13.755 -3.356 -46.193 1.00 89.00 91 ASP A CA 1
ATOM 728 C C . ASP A 1 91 ? 15.133 -2.880 -45.691 1.00 89.00 91 ASP A C 1
ATOM 730 O O . ASP A 1 91 ? 15.969 -2.476 -46.498 1.00 89.00 91 ASP A O 1
ATOM 734 N N . GLU A 1 92 ? 15.399 -2.916 -44.380 1.00 88.56 92 GLU A N 1
ATOM 735 C CA . GLU A 1 92 ? 16.713 -2.588 -43.794 1.00 88.56 92 GLU A CA 1
ATOM 736 C C . GLU A 1 92 ? 17.824 -3.555 -44.227 1.00 88.56 92 GLU A C 1
ATOM 738 O O . GLU A 1 92 ? 18.991 -3.164 -44.287 1.00 88.56 92 GLU A O 1
ATOM 743 N N . LYS A 1 93 ? 17.482 -4.806 -44.561 1.00 86.94 93 LYS A N 1
ATOM 744 C CA . LYS A 1 93 ? 18.456 -5.799 -45.046 1.00 86.94 93 LYS A CA 1
ATOM 745 C C . LYS A 1 93 ? 18.912 -5.536 -46.478 1.00 86.94 93 LYS A C 1
ATOM 747 O O . LYS A 1 93 ? 19.916 -6.116 -46.898 1.00 86.94 93 LYS A O 1
ATOM 752 N N . LEU A 1 94 ? 18.193 -4.706 -47.238 1.00 88.94 94 LEU A N 1
ATOM 753 C CA . LEU A 1 94 ? 18.578 -4.378 -48.605 1.00 88.94 94 LEU A CA 1
ATOM 754 C C . LEU A 1 94 ? 19.959 -3.705 -48.617 1.00 88.94 94 LEU A C 1
ATOM 756 O O . LEU A 1 94 ? 20.243 -2.851 -47.772 1.00 88.94 94 LEU A O 1
ATOM 760 N N . PRO A 1 95 ? 20.822 -4.034 -49.596 1.00 84.69 95 PRO A N 1
ATOM 761 C CA . PRO A 1 95 ? 22.168 -3.470 -49.676 1.00 84.69 95 PRO A CA 1
ATOM 762 C C . PRO A 1 95 ? 22.149 -1.940 -49.793 1.00 84.69 95 PRO A C 1
ATOM 764 O O . PRO A 1 95 ? 23.078 -1.280 -49.340 1.00 84.69 95 PRO A O 1
ATOM 767 N N . GLU A 1 96 ? 21.066 -1.382 -50.335 1.00 85.25 96 GLU A N 1
ATOM 768 C CA . GLU A 1 96 ? 20.834 0.057 -50.472 1.00 85.25 96 GLU A CA 1
ATOM 769 C C . GLU A 1 96 ? 20.682 0.781 -49.126 1.00 85.25 96 GLU A C 1
ATOM 771 O O . GLU A 1 96 ? 21.071 1.940 -49.007 1.00 85.25 96 GLU A O 1
ATOM 776 N N . LYS A 1 97 ? 20.149 0.108 -48.097 1.00 82.69 97 LYS A N 1
ATOM 777 C CA . LYS A 1 97 ? 19.956 0.683 -46.754 1.00 82.69 97 LYS A CA 1
ATOM 778 C C . LYS A 1 97 ? 21.086 0.325 -45.786 1.00 82.69 97 LYS A C 1
ATOM 780 O O . LYS A 1 97 ? 21.044 0.693 -44.611 1.00 82.69 97 LYS A O 1
ATOM 785 N N . ARG A 1 98 ? 22.122 -0.371 -46.264 1.00 85.06 98 ARG A N 1
ATOM 786 C CA . ARG A 1 98 ? 23.253 -0.805 -45.444 1.00 85.06 98 ARG A CA 1
ATOM 787 C C . ARG A 1 98 ? 24.109 0.390 -45.024 1.00 85.06 98 ARG A C 1
ATOM 789 O O . ARG A 1 98 ? 24.843 0.968 -45.824 1.00 85.06 98 ARG A O 1
ATOM 796 N N . ILE A 1 99 ? 24.078 0.711 -43.734 1.00 83.88 99 ILE A N 1
ATOM 797 C CA . ILE A 1 99 ? 24.921 1.759 -43.150 1.00 83.88 99 ILE A CA 1
ATOM 798 C C . ILE A 1 99 ? 26.389 1.317 -43.222 1.00 83.88 99 ILE A C 1
ATOM 800 O O . ILE A 1 99 ? 26.795 0.354 -42.570 1.00 83.88 99 ILE A O 1
ATOM 804 N N . THR A 1 100 ? 27.193 2.030 -44.012 1.00 81.31 100 THR A N 1
ATOM 805 C CA . THR A 1 100 ? 28.642 1.810 -44.104 1.00 81.31 100 THR A CA 1
ATOM 806 C C . THR A 1 100 ? 29.354 2.838 -43.239 1.00 81.31 100 THR A C 1
ATOM 808 O O . THR A 1 100 ? 29.392 4.021 -43.569 1.00 81.31 100 THR A O 1
ATOM 811 N N . VAL A 1 101 ? 29.906 2.390 -42.113 1.00 81.00 101 VAL A N 1
ATOM 812 C CA . VAL A 1 101 ? 30.714 3.240 -41.234 1.00 81.00 101 VAL A CA 1
ATOM 813 C C . VAL A 1 101 ? 32.180 3.135 -41.668 1.00 81.00 101 VAL A C 1
ATOM 815 O O . VAL A 1 101 ? 32.676 2.015 -41.818 1.00 81.00 101 VAL A O 1
ATOM 818 N N . PRO A 1 102 ? 32.890 4.256 -41.882 1.00 76.88 102 PRO A N 1
ATOM 819 C CA . PRO A 1 102 ? 34.308 4.215 -42.214 1.00 76.88 102 PRO A CA 1
ATOM 820 C C . PRO A 1 102 ? 35.119 3.632 -41.049 1.00 76.88 102 PRO A C 1
ATOM 822 O O . PRO A 1 102 ? 34.813 3.863 -39.880 1.00 76.88 102 PRO A O 1
ATOM 825 N N . ALA A 1 103 ? 36.177 2.881 -41.369 1.00 69.94 103 ALA A N 1
ATOM 826 C CA . ALA A 1 103 ? 37.030 2.225 -40.372 1.00 69.94 103 ALA A CA 1
ATOM 827 C C . ALA A 1 103 ? 37.741 3.219 -39.433 1.00 69.94 103 ALA A C 1
ATOM 829 O O . ALA A 1 103 ? 38.106 2.865 -38.312 1.00 69.94 103 ALA A O 1
ATOM 830 N N . ILE A 1 104 ? 37.929 4.457 -39.895 1.00 69.81 104 ILE A N 1
ATOM 831 C CA . ILE A 1 104 ? 38.500 5.573 -39.147 1.00 69.81 104 ILE A CA 1
ATOM 832 C C . ILE A 1 104 ? 37.537 6.747 -39.319 1.00 69.81 104 ILE A C 1
ATOM 834 O O . ILE A 1 104 ? 37.139 7.068 -40.437 1.00 69.81 104 ILE A O 1
ATOM 838 N N . MET A 1 105 ? 37.124 7.345 -38.206 1.00 70.88 105 MET A N 1
ATOM 839 C CA . MET A 1 105 ? 36.218 8.490 -38.184 1.00 70.88 105 MET A CA 1
ATOM 840 C C . MET A 1 105 ? 36.969 9.681 -37.593 1.00 70.88 105 MET A C 1
ATOM 842 O O . MET A 1 105 ? 37.363 9.641 -36.427 1.00 70.88 105 MET A O 1
ATOM 846 N N . ASP A 1 106 ? 37.160 10.728 -38.394 1.00 62.31 106 ASP A N 1
ATOM 847 C CA . ASP A 1 106 ? 37.996 11.882 -38.031 1.00 62.31 106 ASP A CA 1
ATOM 848 C C . ASP A 1 106 ? 37.279 12.897 -37.129 1.00 62.31 106 ASP A C 1
ATOM 850 O O . ASP A 1 106 ? 37.886 13.842 -36.624 1.00 62.31 106 ASP A O 1
ATOM 854 N N . SER A 1 107 ? 35.971 12.750 -36.907 1.00 63.50 107 SER A N 1
ATOM 855 C CA . SER A 1 107 ? 35.183 13.708 -36.128 1.00 63.50 107 SER A CA 1
ATOM 856 C C . SER A 1 107 ? 34.016 13.032 -35.417 1.00 63.50 107 SER A C 1
ATOM 858 O O . SER A 1 107 ? 33.101 12.516 -36.052 1.00 63.50 107 SER A O 1
ATOM 860 N N . TYR A 1 108 ? 34.039 13.067 -34.084 1.00 71.69 108 TYR A N 1
ATOM 861 C CA . TYR A 1 108 ? 32.921 12.666 -33.229 1.00 71.69 108 TYR A CA 1
ATOM 862 C C . TYR A 1 108 ? 32.222 13.911 -32.669 1.00 71.69 108 TYR A C 1
ATOM 864 O O . TYR A 1 108 ? 32.852 14.950 -32.467 1.00 71.69 108 TYR A O 1
ATOM 872 N N . HIS A 1 109 ? 30.923 13.807 -32.380 1.00 71.38 109 HIS A N 1
ATOM 873 C CA . HIS A 1 109 ? 30.170 14.890 -31.745 1.00 71.38 109 HIS A CA 1
ATOM 874 C C . HIS A 1 109 ? 30.733 15.196 -30.337 1.00 71.38 109 HIS A C 1
ATOM 876 O O . HIS A 1 109 ? 31.013 14.260 -29.586 1.00 71.38 109 HIS A O 1
ATOM 882 N N . PRO A 1 110 ? 30.841 16.468 -29.902 1.00 68.06 110 PRO A N 1
ATOM 883 C CA . PRO A 1 110 ? 31.488 16.857 -28.635 1.00 68.06 110 PRO A CA 1
ATOM 884 C C . PRO A 1 110 ? 30.870 16.251 -27.362 1.00 68.06 110 PRO A C 1
ATOM 886 O O . PRO A 1 110 ? 31.500 16.258 -26.308 1.00 68.06 110 PRO A O 1
ATOM 889 N N . ILE A 1 111 ? 29.651 15.710 -27.450 1.00 74.62 111 ILE A N 1
ATOM 890 C CA . ILE A 1 111 ? 28.962 15.031 -26.341 1.00 74.62 111 ILE A CA 1
ATOM 891 C C . ILE A 1 111 ? 29.511 13.623 -26.062 1.00 74.62 111 ILE A C 1
ATOM 893 O O . ILE A 1 111 ? 29.272 13.077 -24.986 1.00 74.62 111 ILE A O 1
ATOM 897 N N . THR A 1 112 ? 30.248 13.015 -27.002 1.00 66.62 112 THR A N 1
ATOM 898 C CA . THR A 1 112 ? 30.883 11.717 -26.762 1.00 66.62 112 THR A CA 1
ATOM 899 C C . THR A 1 112 ? 32.138 11.922 -25.913 1.00 66.62 112 THR A C 1
ATOM 901 O O . THR A 1 112 ? 33.074 12.591 -26.361 1.00 66.62 112 THR A O 1
ATOM 904 N N . PRO A 1 113 ? 32.212 11.367 -24.691 1.00 56.31 113 PRO A N 1
ATOM 905 C CA . PRO A 1 113 ? 33.399 11.509 -23.865 1.00 56.31 113 PRO A CA 1
ATOM 906 C C . PRO A 1 113 ? 34.588 10.825 -24.554 1.00 56.31 113 PRO A C 1
ATOM 908 O O . PRO A 1 113 ? 34.500 9.659 -24.941 1.00 56.31 113 PRO A O 1
ATOM 911 N N . ARG A 1 114 ? 35.737 11.517 -24.625 1.00 54.62 114 ARG A N 1
ATOM 912 C CA . ARG A 1 114 ? 37.033 11.045 -25.182 1.00 54.62 114 ARG A CA 1
ATOM 913 C C . ARG A 1 114 ? 37.501 9.658 -24.702 1.00 54.62 114 ARG A C 1
ATOM 915 O O . ARG A 1 114 ? 38.453 9.095 -25.229 1.00 54.62 114 ARG A O 1
ATOM 922 N N . ARG A 1 115 ? 36.856 9.094 -23.681 1.00 54.38 115 ARG A N 1
ATOM 923 C CA . ARG A 1 115 ? 37.160 7.785 -23.102 1.00 54.38 115 ARG A CA 1
ATOM 924 C C . ARG A 1 115 ? 36.637 6.610 -23.939 1.00 54.38 115 ARG A C 1
ATOM 926 O O . ARG A 1 115 ? 37.122 5.498 -23.764 1.00 54.38 115 ARG A O 1
ATOM 933 N N . TRP A 1 116 ? 35.685 6.835 -24.849 1.00 50.28 116 TRP A N 1
ATOM 934 C CA . TRP A 1 116 ? 35.182 5.792 -25.758 1.00 50.28 116 TRP A CA 1
ATOM 935 C C . TRP A 1 116 ? 36.005 5.667 -27.050 1.00 50.28 116 TRP A C 1
ATOM 937 O O . TRP A 1 116 ? 35.924 4.643 -27.723 1.00 50.28 116 TRP A O 1
ATOM 947 N N . SER A 1 117 ? 36.887 6.633 -27.334 1.00 51.78 117 SER A N 1
ATOM 948 C CA . SER A 1 117 ? 37.783 6.636 -28.500 1.00 51.78 117 SER A CA 1
ATOM 949 C C . SER A 1 117 ? 38.770 5.456 -28.530 1.00 51.78 117 SER A C 1
ATOM 951 O O . SER A 1 117 ? 39.246 5.085 -29.595 1.00 51.78 117 SER A O 1
ATOM 953 N N . PHE A 1 118 ? 39.051 4.822 -27.386 1.00 49.66 118 PHE A N 1
ATOM 954 C CA . PHE A 1 118 ? 39.990 3.694 -27.292 1.00 49.66 118 PHE A CA 1
ATOM 955 C C . PHE A 1 118 ? 39.320 2.312 -27.214 1.00 49.66 118 PHE A C 1
ATOM 957 O O . PHE A 1 118 ? 40.005 1.298 -27.339 1.00 49.66 118 PHE A O 1
ATOM 964 N N . ALA A 1 119 ? 37.999 2.232 -27.016 1.00 51.91 119 ALA A N 1
ATOM 965 C CA . ALA A 1 119 ? 37.318 0.946 -26.832 1.00 51.91 119 ALA A CA 1
ATOM 966 C C . ALA A 1 119 ? 37.178 0.156 -28.149 1.00 51.91 119 ALA A C 1
ATOM 968 O O . ALA A 1 119 ? 37.304 -1.069 -28.144 1.00 51.91 119 ALA A O 1
ATOM 969 N N . LEU A 1 120 ? 37.012 0.842 -29.287 1.00 46.94 120 LEU A N 1
ATOM 970 C CA . LEU A 1 120 ? 36.915 0.196 -30.604 1.00 46.94 120 LEU A CA 1
ATOM 971 C C . LEU A 1 120 ? 38.252 -0.338 -31.137 1.00 46.94 120 LEU A C 1
ATOM 973 O O . LEU A 1 120 ? 38.253 -1.324 -31.870 1.00 46.94 120 LEU A O 1
ATOM 977 N N . ALA A 1 121 ? 39.392 0.212 -30.706 1.00 49.41 121 ALA A N 1
ATOM 978 C CA . ALA A 1 121 ? 40.706 -0.323 -31.078 1.00 49.41 121 ALA A CA 1
ATOM 979 C C . ALA A 1 121 ? 40.930 -1.761 -30.560 1.00 49.41 121 ALA A C 1
ATOM 981 O O . ALA A 1 121 ? 41.754 -2.498 -31.098 1.00 49.41 121 ALA A O 1
ATOM 982 N N . ARG A 1 122 ? 40.176 -2.193 -29.534 1.00 46.84 122 ARG A N 1
ATOM 983 C CA . ARG A 1 122 ? 40.233 -3.559 -28.990 1.00 46.84 122 ARG A CA 1
ATOM 984 C C . ARG A 1 122 ? 39.356 -4.556 -29.754 1.00 46.84 122 ARG A C 1
ATOM 986 O O . ARG A 1 122 ? 39.654 -5.745 -29.718 1.00 46.84 122 ARG A O 1
ATOM 993 N N . LEU A 1 123 ? 38.311 -4.090 -30.440 1.00 49.91 123 LEU A N 1
ATOM 994 C CA . LEU A 1 123 ? 37.376 -4.946 -31.182 1.00 49.91 123 LEU A CA 1
ATOM 995 C C . LEU A 1 123 ? 37.856 -5.278 -32.601 1.00 49.91 123 LEU A C 1
ATOM 997 O O . LEU A 1 123 ? 37.354 -6.225 -33.192 1.00 49.91 123 LEU A O 1
ATOM 1001 N N . ASN A 1 124 ? 38.846 -4.547 -33.125 1.00 52.75 124 ASN A N 1
ATOM 1002 C CA . ASN A 1 124 ? 39.332 -4.704 -34.500 1.00 52.75 124 ASN A CA 1
ATOM 1003 C C . ASN A 1 124 ? 40.694 -5.416 -34.606 1.00 52.75 124 ASN A C 1
ATOM 1005 O O . ASN A 1 124 ? 41.425 -5.230 -35.577 1.00 52.75 124 ASN A O 1
ATOM 1009 N N . ARG A 1 125 ? 41.078 -6.216 -33.600 1.00 48.16 125 ARG A N 1
ATOM 1010 C CA . ARG A 1 125 ? 42.300 -7.029 -33.679 1.00 48.16 125 ARG A CA 1
ATOM 1011 C C . ARG A 1 125 ? 41.984 -8.304 -34.482 1.00 48.16 125 ARG A C 1
ATOM 1013 O O . ARG A 1 125 ? 41.147 -9.079 -34.018 1.00 48.16 125 ARG A O 1
ATOM 1020 N N . PRO A 1 126 ? 42.612 -8.5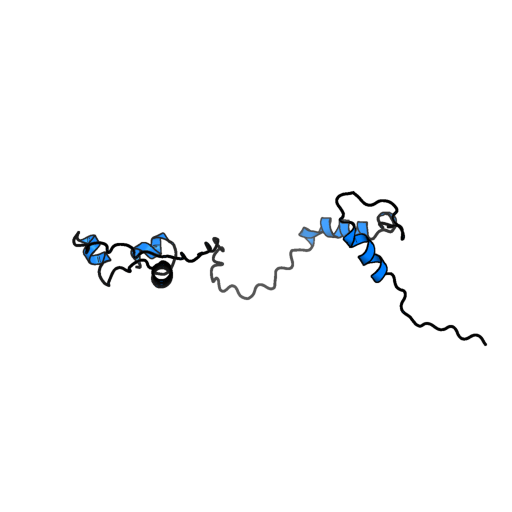47 -35.648 1.00 52.03 126 PRO A N 1
ATOM 1021 C CA . PRO A 1 126 ? 42.408 -9.797 -36.372 1.00 52.03 126 PRO A CA 1
ATOM 1022 C C . PRO A 1 126 ? 42.895 -10.977 -35.519 1.00 52.03 126 PRO A C 1
ATOM 1024 O O . PRO A 1 126 ? 43.899 -10.871 -34.808 1.00 52.03 126 PRO A O 1
ATOM 1027 N N . ALA A 1 127 ? 42.157 -12.089 -35.563 1.00 47.59 127 ALA A N 1
ATOM 1028 C CA . ALA A 1 127 ? 42.513 -13.318 -34.862 1.00 47.59 127 ALA A CA 1
ATOM 1029 C C . ALA A 1 127 ? 43.902 -13.812 -35.322 1.00 47.59 127 ALA A C 1
ATOM 1031 O O . ALA A 1 127 ? 44.158 -13.846 -36.528 1.00 47.59 127 ALA A O 1
ATOM 1032 N N . PRO A 1 128 ? 44.815 -14.192 -34.409 1.00 46.09 128 PRO A N 1
ATOM 1033 C CA . PRO A 1 128 ? 46.104 -14.729 -34.812 1.00 46.09 128 PRO A CA 1
ATOM 1034 C C . PRO A 1 128 ? 45.934 -16.178 -35.287 1.00 46.09 128 PRO A C 1
ATOM 1036 O O . PRO A 1 128 ? 45.577 -17.047 -34.497 1.00 46.09 128 PRO A O 1
ATOM 1039 N N . GLY A 1 129 ? 46.236 -16.436 -36.563 1.00 53.72 129 GLY A N 1
ATOM 1040 C CA . GLY A 1 129 ? 46.545 -17.785 -37.048 1.00 53.72 129 GLY A CA 1
ATOM 1041 C C . GLY A 1 129 ? 45.747 -18.261 -38.261 1.00 53.72 129 GLY A C 1
ATOM 1042 O O . GLY A 1 129 ? 44.839 -19.070 -38.128 1.00 53.72 129 GLY A O 1
ATOM 1043 N N . ALA A 1 130 ? 46.175 -17.858 -39.455 1.00 45.56 130 ALA A N 1
ATOM 1044 C CA . ALA A 1 130 ? 46.065 -18.686 -40.654 1.00 45.56 130 ALA A CA 1
ATOM 1045 C C . ALA A 1 130 ? 47.385 -18.536 -41.420 1.00 45.56 130 ALA A C 1
ATOM 1047 O O . ALA A 1 130 ? 47.541 -17.664 -42.270 1.00 45.56 130 ALA A O 1
ATOM 1048 N N . GLY A 1 131 ? 48.387 -19.316 -41.005 1.00 42.03 131 GLY A N 1
ATOM 1049 C CA . GLY A 1 131 ? 49.679 -19.376 -41.677 1.00 42.03 131 GLY A CA 1
ATOM 1050 C C . GLY A 1 131 ? 49.524 -20.021 -43.049 1.00 42.03 131 GLY A C 1
ATOM 1051 O O . GLY A 1 131 ? 49.148 -21.186 -43.152 1.00 42.03 131 GLY A O 1
ATOM 1052 N N . THR A 1 132 ? 49.823 -19.268 -44.100 1.00 49.50 132 THR A N 1
ATOM 1053 C CA . THR A 1 132 ? 50.060 -19.799 -45.441 1.00 49.50 132 THR A CA 1
ATOM 1054 C C . THR A 1 132 ? 51.470 -20.385 -45.492 1.00 49.50 132 THR A C 1
ATOM 1056 O O . THR A 1 132 ? 52.450 -19.666 -45.303 1.00 49.50 132 THR A O 1
ATOM 1059 N N . ARG A 1 133 ? 51.568 -21.694 -45.732 1.00 34.06 133 ARG A N 1
ATOM 1060 C CA . ARG A 1 133 ? 52.809 -22.398 -46.079 1.00 34.06 133 ARG A CA 1
ATOM 1061 C C . ARG A 1 133 ? 53.010 -22.286 -47.598 1.00 34.06 133 ARG A C 1
ATOM 1063 O O . ARG A 1 133 ? 52.078 -22.665 -48.305 1.00 34.06 133 ARG A O 1
ATOM 107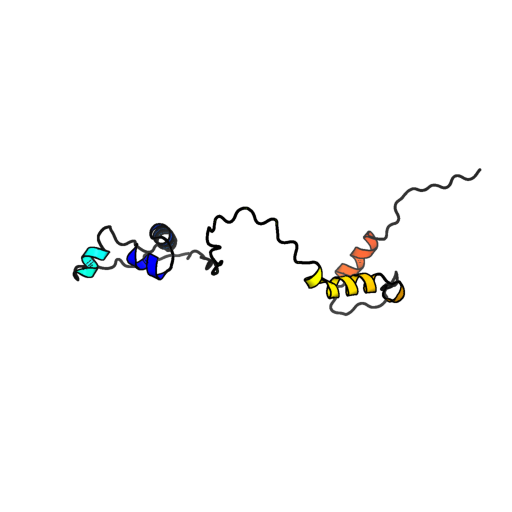0 N N . PRO A 1 134 ? 54.143 -21.779 -48.114 1.00 48.59 134 PRO A N 1
ATOM 1071 C CA . PRO A 1 134 ? 54.483 -21.959 -49.520 1.00 48.59 134 PRO A CA 1
ATOM 1072 C C . PRO A 1 134 ? 55.179 -23.315 -49.737 1.00 48.59 134 PRO A C 1
ATOM 1074 O O . PRO A 1 134 ? 55.691 -23.903 -48.778 1.00 48.59 134 PRO A O 1
ATOM 1077 N N . GLU A 1 135 ? 55.105 -23.794 -50.983 1.00 41.25 135 GLU A N 1
ATOM 1078 C CA . GLU A 1 135 ? 55.685 -25.046 -51.508 1.00 41.25 135 GLU A CA 1
ATOM 1079 C C . GLU A 1 135 ? 57.181 -25.228 -51.227 1.00 41.25 135 GLU A C 1
ATOM 1081 O O . GLU A 1 135 ? 57.929 -24.222 -51.251 1.00 41.25 135 GLU A O 1
#